Protein AF-A0A7V5S0K5-F1 (afdb_monomer_lite)

Structure (mmCIF, N/CA/C/O backbone):
data_AF-A0A7V5S0K5-F1
#
_entry.id   AF-A0A7V5S0K5-F1
#
loop_
_atom_site.group_PDB
_atom_site.id
_atom_site.type_symbol
_atom_site.label_atom_id
_atom_site.label_alt_id
_atom_site.label_comp_id
_atom_site.label_asym_id
_atom_site.label_entity_id
_atom_site.label_seq_id
_atom_site.pdbx_PDB_ins_code
_atom_site.Cartn_x
_atom_site.Cartn_y
_atom_site.Cartn_z
_atom_site.occupancy
_atom_site.B_iso_or_equiv
_atom_site.auth_seq_id
_atom_site.auth_comp_id
_atom_site.auth_asym_id
_atom_site.auth_atom_id
_atom_site.pdbx_PDB_model_num
ATOM 1 N N . MET A 1 1 ? 26.417 13.358 -37.407 1.00 62.47 1 MET A N 1
ATOM 2 C CA . MET A 1 1 ? 25.331 12.464 -36.943 1.00 62.47 1 MET A CA 1
ATOM 3 C C . MET A 1 1 ? 24.203 12.503 -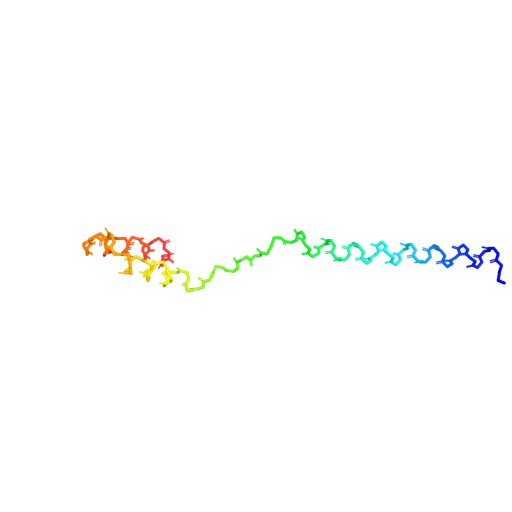37.960 1.00 62.47 1 MET A C 1
ATOM 5 O O . MET A 1 1 ? 23.669 13.584 -38.205 1.00 62.47 1 MET A O 1
ATOM 9 N N . ASN A 1 2 ? 23.903 11.364 -38.586 1.00 86.50 2 ASN A N 1
ATOM 10 C CA . ASN A 1 2 ? 23.012 11.279 -39.746 1.00 86.50 2 ASN A CA 1
ATOM 11 C C . ASN A 1 2 ? 21.538 11.401 -39.338 1.00 86.50 2 ASN A C 1
ATOM 13 O O . ASN A 1 2 ? 21.186 11.220 -38.168 1.00 86.50 2 ASN A O 1
ATOM 17 N N . ARG A 1 3 ? 20.667 11.732 -40.301 1.00 88.19 3 ARG A N 1
ATOM 18 C CA . ARG A 1 3 ? 19.223 11.886 -40.063 1.00 88.19 3 ARG A CA 1
ATOM 19 C C . ARG A 1 3 ? 18.605 10.596 -39.519 1.00 88.19 3 ARG A C 1
ATOM 21 O O . ARG A 1 3 ? 17.792 10.677 -38.605 1.00 88.19 3 ARG A O 1
ATOM 28 N N . GLU A 1 4 ? 19.045 9.433 -40.001 1.00 89.75 4 GLU A N 1
ATOM 29 C CA . GLU A 1 4 ? 18.585 8.135 -39.488 1.00 89.75 4 GLU A CA 1
ATOM 30 C C . GLU A 1 4 ? 19.000 7.928 -38.031 1.00 89.75 4 GLU A C 1
ATOM 32 O O . GLU A 1 4 ? 18.185 7.517 -37.213 1.00 89.75 4 GLU A O 1
ATOM 37 N N . THR A 1 5 ? 20.232 8.301 -37.669 1.00 89.56 5 THR A N 1
ATOM 38 C CA . THR A 1 5 ? 20.718 8.217 -36.284 1.00 89.56 5 THR A CA 1
ATOM 39 C C . THR A 1 5 ? 19.903 9.113 -35.351 1.00 89.56 5 THR A C 1
ATOM 41 O O . THR A 1 5 ? 19.547 8.698 -34.252 1.00 89.56 5 THR A O 1
ATOM 44 N N . LYS A 1 6 ? 19.557 10.332 -35.789 1.00 88.50 6 LYS A N 1
ATOM 45 C CA . LYS A 1 6 ? 18.695 11.240 -35.013 1.00 88.50 6 LYS A CA 1
ATOM 46 C C . LYS A 1 6 ? 17.290 10.661 -34.830 1.00 88.50 6 LYS A C 1
ATOM 48 O O . LYS A 1 6 ? 16.766 10.699 -33.723 1.00 88.50 6 LYS A O 1
ATOM 53 N N . LEU A 1 7 ? 16.702 10.104 -35.890 1.00 91.56 7 LEU A N 1
ATOM 54 C CA . LEU A 1 7 ? 15.379 9.478 -35.831 1.00 91.56 7 LEU A CA 1
ATOM 55 C C . LEU A 1 7 ? 15.368 8.243 -34.922 1.00 91.56 7 LEU A C 1
ATOM 57 O O . LEU A 1 7 ? 14.443 8.088 -34.131 1.00 91.56 7 LEU A O 1
ATOM 61 N N . ALA A 1 8 ? 16.414 7.416 -34.971 1.00 92.00 8 ALA A N 1
ATOM 62 C CA . ALA A 1 8 ? 16.555 6.253 -34.101 1.00 92.00 8 ALA A CA 1
ATOM 63 C C . ALA A 1 8 ? 16.612 6.652 -32.618 1.00 92.00 8 ALA A C 1
ATOM 65 O O . ALA A 1 8 ? 15.907 6.069 -31.798 1.00 92.00 8 ALA A O 1
ATOM 66 N N . ILE A 1 9 ? 17.380 7.692 -32.277 1.00 92.69 9 ILE A N 1
ATOM 67 C CA . ILE A 1 9 ? 17.461 8.202 -30.899 1.00 92.69 9 ILE A CA 1
ATOM 68 C C . ILE A 1 9 ? 16.092 8.695 -30.417 1.00 92.69 9 ILE A C 1
ATOM 70 O O . ILE A 1 9 ? 15.683 8.371 -29.301 1.00 92.69 9 ILE A O 1
ATOM 74 N N . VAL A 1 10 ? 15.358 9.435 -31.254 1.00 94.12 10 VAL A N 1
ATOM 75 C CA . VAL A 1 10 ? 14.015 9.930 -30.906 1.00 94.12 10 VAL A CA 1
ATOM 76 C C . VAL A 1 10 ? 13.047 8.767 -30.690 1.00 94.12 10 VAL A C 1
ATOM 78 O O . VAL A 1 10 ? 12.344 8.747 -29.683 1.00 94.12 10 VAL A O 1
ATOM 81 N N . ALA A 1 11 ? 13.046 7.772 -31.580 1.00 94.62 11 ALA A N 1
ATOM 82 C CA . ALA A 1 11 ? 12.183 6.601 -31.457 1.00 94.62 11 ALA A CA 1
ATOM 83 C C . ALA A 1 11 ? 12.457 5.816 -30.164 1.00 94.62 11 ALA A C 1
ATOM 85 O O . ALA A 1 11 ? 11.525 5.505 -29.425 1.00 94.62 11 ALA A O 1
ATOM 86 N N . ILE A 1 12 ? 13.731 5.563 -29.847 1.00 95.81 12 ILE A N 1
ATOM 87 C CA . ILE A 1 12 ? 14.123 4.878 -28.606 1.00 95.81 12 ILE A CA 1
ATOM 88 C C . ILE A 1 12 ? 13.678 5.691 -27.387 1.00 95.81 12 ILE A C 1
ATOM 90 O O . ILE A 1 12 ? 13.084 5.141 -26.464 1.00 95.81 12 ILE A O 1
ATOM 94 N N . THR A 1 13 ? 13.899 7.007 -27.404 1.00 95.38 13 THR A N 1
ATOM 95 C CA . THR A 1 13 ? 13.498 7.898 -26.305 1.00 95.38 13 THR A CA 1
ATOM 96 C C . THR A 1 13 ? 11.990 7.848 -26.059 1.00 95.38 13 THR A C 1
ATOM 98 O O . THR A 1 13 ? 11.561 7.756 -24.911 1.00 95.38 13 THR A O 1
ATOM 101 N N . LEU A 1 14 ? 11.178 7.855 -27.121 1.00 95.75 14 LEU A N 1
ATOM 102 C CA . LEU A 1 14 ? 9.719 7.775 -27.009 1.00 95.75 14 LEU A CA 1
ATOM 103 C C . LEU A 1 14 ? 9.252 6.429 -26.442 1.00 95.75 14 LEU A C 1
ATOM 105 O O . LEU A 1 14 ? 8.365 6.407 -25.590 1.00 95.75 14 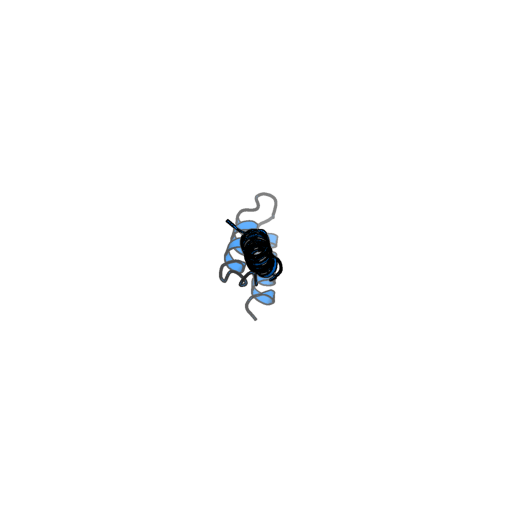LEU A O 1
ATOM 109 N N . ILE A 1 15 ? 9.867 5.319 -26.862 1.00 96.25 15 ILE A N 1
ATOM 110 C CA . ILE A 1 15 ? 9.553 3.981 -26.336 1.00 96.25 15 ILE A CA 1
ATOM 111 C C . ILE A 1 15 ? 9.883 3.901 -24.841 1.00 96.25 15 ILE A C 1
ATOM 113 O O . ILE A 1 15 ? 9.064 3.432 -24.052 1.00 96.25 15 ILE A O 1
ATOM 117 N N . VAL A 1 16 ? 11.056 4.399 -24.436 1.00 96.00 16 VAL A N 1
ATOM 118 C CA . VAL A 1 16 ? 11.470 4.415 -23.026 1.00 96.00 16 VAL A CA 1
ATOM 119 C C . VAL A 1 16 ? 10.531 5.292 -22.197 1.00 96.00 16 VAL A C 1
ATOM 121 O O . VAL A 1 16 ? 10.067 4.856 -21.146 1.00 96.00 16 VAL A O 1
ATOM 124 N N . ALA A 1 17 ? 10.185 6.489 -22.677 1.00 94.75 17 ALA A N 1
ATOM 125 C CA . ALA A 1 17 ? 9.248 7.375 -21.989 1.00 94.75 17 ALA A CA 1
ATOM 126 C C . ALA A 1 17 ? 7.868 6.720 -21.804 1.00 94.75 17 ALA A C 1
ATOM 128 O O . ALA A 1 17 ? 7.311 6.762 -20.707 1.00 94.75 17 ALA A O 1
ATOM 129 N N . ALA A 1 18 ? 7.342 6.058 -22.839 1.00 93.56 18 ALA A N 1
ATOM 130 C CA . ALA A 1 18 ? 6.076 5.334 -22.758 1.00 93.56 18 ALA A CA 1
ATOM 131 C C . ALA A 1 18 ? 6.128 4.182 -21.739 1.00 93.56 18 ALA A C 1
ATOM 133 O O . ALA A 1 18 ? 5.209 4.039 -20.934 1.00 93.56 18 ALA A O 1
ATOM 134 N N . ALA A 1 19 ? 7.213 3.399 -21.723 1.00 92.12 19 ALA A N 1
ATOM 135 C CA . ALA A 1 19 ? 7.400 2.307 -20.766 1.00 92.12 19 ALA A CA 1
ATOM 136 C C . ALA A 1 19 ? 7.454 2.809 -19.313 1.00 92.12 19 ALA A C 1
ATOM 138 O O . ALA A 1 19 ? 6.848 2.209 -18.425 1.00 92.12 19 ALA A O 1
ATOM 139 N N . VAL A 1 20 ? 8.133 3.936 -19.078 1.00 91.56 20 VAL A N 1
ATOM 140 C CA . VAL A 1 20 ? 8.213 4.579 -17.760 1.00 91.56 20 VAL A CA 1
ATOM 141 C C . VAL A 1 20 ? 6.829 5.030 -17.295 1.00 91.56 20 VAL A C 1
ATOM 143 O O . VAL A 1 20 ? 6.411 4.670 -16.195 1.00 91.56 20 VAL A O 1
ATOM 146 N N . ILE A 1 21 ? 6.091 5.763 -18.134 1.00 89.06 21 ILE A N 1
ATOM 147 C CA . ILE A 1 21 ? 4.734 6.226 -17.806 1.00 89.06 21 ILE A CA 1
ATOM 148 C C . ILE A 1 21 ? 3.829 5.030 -17.494 1.00 89.06 21 ILE A C 1
ATOM 150 O O . ILE A 1 21 ? 3.182 5.009 -16.450 1.00 89.06 21 ILE A O 1
ATOM 154 N N . PHE A 1 22 ? 3.840 4.002 -18.347 1.00 85.62 22 PHE A N 1
ATOM 155 C CA . PHE A 1 22 ? 3.039 2.795 -18.154 1.00 85.62 22 PHE A CA 1
ATOM 156 C C . PHE A 1 22 ? 3.340 2.100 -16.818 1.00 85.62 22 PHE A C 1
ATOM 158 O O . PHE A 1 22 ? 2.415 1.755 -16.083 1.00 85.62 22 PHE A O 1
ATOM 165 N N . PHE A 1 23 ? 4.618 1.946 -16.459 1.00 82.81 23 PHE A N 1
ATOM 166 C CA . PHE A 1 23 ? 5.029 1.326 -15.198 1.00 82.81 23 PHE A CA 1
ATOM 167 C C . PHE A 1 23 ? 4.528 2.096 -13.966 1.00 82.81 23 PHE A C 1
ATOM 169 O O . PHE A 1 23 ? 4.026 1.490 -13.016 1.00 82.81 23 PHE A O 1
ATOM 176 N N . PHE A 1 24 ? 4.625 3.429 -13.983 1.00 80.38 24 PHE A N 1
ATOM 177 C CA . PHE A 1 24 ? 4.158 4.263 -12.873 1.00 80.38 24 PHE A CA 1
ATOM 178 C C . PHE A 1 24 ? 2.629 4.322 -12.785 1.00 80.38 24 PHE A C 1
ATOM 180 O O . PHE A 1 24 ? 2.079 4.216 -11.690 1.00 80.38 24 PHE A O 1
ATOM 187 N N . THR A 1 25 ? 1.923 4.432 -13.912 1.00 70.69 25 THR A N 1
ATOM 188 C CA . THR A 1 25 ? 0.453 4.453 -13.924 1.00 70.69 25 THR A CA 1
ATOM 189 C C . THR A 1 25 ? -0.141 3.109 -13.493 1.00 70.69 25 THR A C 1
ATOM 191 O O . THR A 1 25 ? -1.114 3.101 -12.743 1.00 70.69 25 THR A O 1
ATOM 194 N N . TYR A 1 26 ? 0.463 1.979 -13.883 1.00 60.38 26 TYR A N 1
ATOM 195 C CA . TYR A 1 26 ? -0.028 0.639 -13.532 1.00 60.38 26 TYR A CA 1
ATOM 196 C C . TYR A 1 26 ? 0.055 0.322 -12.029 1.00 60.38 26 TYR A C 1
ATOM 198 O O . TYR A 1 26 ? -0.766 -0.431 -11.510 1.00 60.38 26 TYR A O 1
ATOM 206 N N . ARG A 1 27 ? 1.020 0.897 -11.296 1.00 59.00 27 ARG A N 1
ATOM 207 C CA . ARG A 1 27 ? 1.071 0.751 -9.830 1.00 59.00 27 ARG A CA 1
ATOM 208 C C . ARG A 1 27 ? 0.017 1.586 -9.105 1.00 59.00 27 ARG A C 1
ATOM 210 O O . ARG A 1 27 ? -0.462 1.155 -8.064 1.00 59.00 27 ARG A O 1
ATOM 217 N N . SER A 1 28 ? -0.349 2.747 -9.641 1.00 54.72 28 SER A N 1
ATOM 218 C CA . SER A 1 28 ? -1.309 3.655 -8.996 1.00 54.72 28 SER A CA 1
ATOM 219 C C . SER A 1 28 ? -2.771 3.220 -9.140 1.00 54.72 28 SER A C 1
ATOM 221 O O . SER A 1 28 ? -3.618 3.711 -8.401 1.00 54.72 28 SER A O 1
ATOM 223 N N . THR A 1 29 ? -3.086 2.318 -10.073 1.00 56.06 29 THR A N 1
ATOM 224 C CA . THR A 1 29 ? -4.449 1.802 -10.296 1.00 56.06 29 THR A CA 1
ATOM 225 C C . THR A 1 29 ? -4.723 0.460 -9.628 1.00 56.06 29 THR A C 1
ATOM 227 O O . THR A 1 29 ? -5.846 -0.036 -9.717 1.00 56.06 29 THR A O 1
ATOM 230 N N . GLN A 1 30 ? -3.747 -0.131 -8.932 1.00 55.06 30 GLN A N 1
ATOM 231 C CA . GLN A 1 30 ? -4.044 -1.256 -8.054 1.00 55.06 30 GLN A CA 1
ATOM 232 C C . GLN A 1 30 ? -4.771 -0.704 -6.825 1.00 55.06 30 GLN A C 1
ATOM 234 O O . GLN A 1 30 ? -4.198 0.142 -6.131 1.00 55.06 30 GLN A O 1
ATOM 239 N N . PRO A 1 31 ? -6.020 -1.128 -6.545 1.00 56.81 31 PRO A N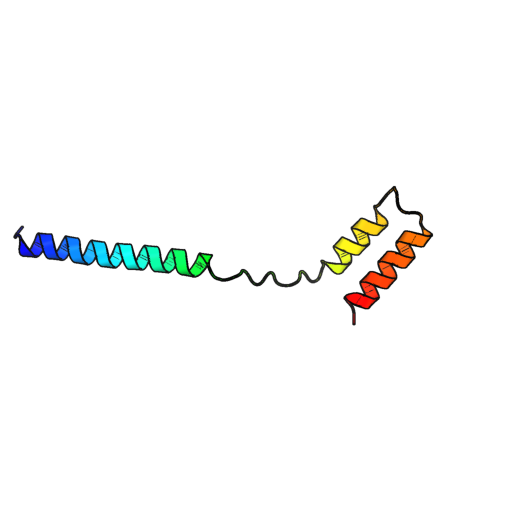 1
ATOM 240 C CA . PRO A 1 31 ? -6.629 -0.827 -5.264 1.00 56.81 31 PRO A CA 1
ATOM 241 C C . PRO A 1 31 ? -5.668 -1.374 -4.218 1.00 56.81 31 PRO A C 1
ATOM 243 O O . PRO A 1 31 ? -5.362 -2.567 -4.222 1.00 56.81 31 PRO A O 1
ATOM 246 N N . GLN A 1 32 ? -5.120 -0.489 -3.383 1.00 56.31 32 GLN A N 1
ATOM 247 C CA . GLN A 1 32 ? -4.394 -0.935 -2.207 1.00 56.31 32 GLN A CA 1
ATOM 248 C C . GLN A 1 32 ? -5.378 -1.835 -1.470 1.00 56.31 32 GLN A C 1
ATOM 250 O O . GLN A 1 32 ? -6.421 -1.361 -1.017 1.00 56.31 32 GLN A O 1
ATOM 255 N N . PHE A 1 33 ? -5.104 -3.139 -1.444 1.00 54.38 33 PHE A N 1
ATOM 256 C CA . PHE A 1 33 ? -5.750 -4.028 -0.500 1.00 54.38 33 PHE A CA 1
ATOM 257 C C . PHE A 1 33 ? -5.347 -3.472 0.859 1.00 54.38 33 PHE A C 1
ATOM 259 O O . PHE A 1 33 ? -4.232 -3.693 1.323 1.00 54.38 33 PHE A O 1
ATOM 266 N N . VAL A 1 34 ? -6.213 -2.630 1.423 1.00 58.38 34 VAL A N 1
ATOM 267 C CA . VAL A 1 34 ? -6.116 -2.209 2.809 1.00 58.38 34 VAL A CA 1
ATOM 268 C C . VAL A 1 34 ? -6.347 -3.496 3.571 1.00 58.38 34 VAL A C 1
ATOM 270 O O . VAL A 1 34 ? -7.476 -3.975 3.670 1.00 58.38 34 VAL A O 1
ATOM 273 N N . GLU A 1 35 ? -5.249 -4.123 3.972 1.00 59.72 35 GLU A N 1
ATOM 274 C CA . GLU A 1 35 ? -5.282 -5.269 4.858 1.00 59.72 35 GLU A CA 1
ATOM 275 C C . GLU A 1 35 ? -6.127 -4.837 6.063 1.00 59.72 35 GLU A C 1
ATOM 277 O O . GLU A 1 35 ? -5.842 -3.773 6.628 1.00 59.72 35 GLU A O 1
ATOM 282 N N . PRO A 1 36 ? -7.227 -5.542 6.384 1.00 57.62 36 PRO A N 1
ATOM 283 C CA . PRO A 1 36 ? -8.046 -5.176 7.527 1.00 57.62 36 PRO A CA 1
ATOM 284 C C . PRO A 1 36 ? -7.130 -5.196 8.748 1.00 57.62 36 PRO A C 1
ATOM 286 O O . PRO A 1 36 ? -6.586 -6.241 9.101 1.00 57.62 36 PRO A O 1
ATOM 289 N N . ASP A 1 37 ? -6.882 -4.013 9.316 1.00 64.56 37 ASP A N 1
ATOM 290 C CA . ASP A 1 37 ? -5.957 -3.834 10.429 1.00 64.56 37 ASP A CA 1
ATOM 291 C C . ASP A 1 37 ? -6.425 -4.769 11.556 1.00 64.56 37 ASP A C 1
ATOM 293 O O . ASP A 1 37 ? -7.560 -4.628 12.023 1.00 64.56 37 ASP A O 1
ATOM 297 N N . PRO A 1 38 ? -5.606 -5.739 12.003 1.00 64.19 38 PRO A N 1
ATOM 298 C CA . PRO A 1 38 ? -6.014 -6.671 13.052 1.00 64.19 38 PRO A CA 1
ATOM 299 C C . PRO A 1 38 ? -6.400 -5.941 14.351 1.00 64.19 38 PRO A C 1
ATOM 301 O O . PRO A 1 38 ? -7.159 -6.477 15.158 1.00 64.19 38 PRO A O 1
ATOM 304 N N . ASN A 1 39 ? -5.958 -4.688 14.520 1.00 73.06 39 ASN A N 1
ATOM 305 C CA . ASN A 1 39 ? -6.290 -3.832 15.655 1.00 73.06 39 ASN A CA 1
ATOM 306 C C . ASN A 1 39 ? -7.464 -2.872 15.392 1.00 73.06 39 ASN A C 1
ATOM 308 O O . ASN A 1 39 ? -7.746 -2.007 16.225 1.00 73.06 39 ASN A O 1
ATOM 312 N N . GLU A 1 40 ? -8.183 -2.985 14.271 1.00 76.88 40 GLU A N 1
ATOM 313 C CA . GLU A 1 40 ? -9.348 -2.135 13.994 1.00 76.88 40 GLU A CA 1
ATOM 314 C C . GLU A 1 40 ? -10.464 -2.351 15.034 1.00 76.88 40 GLU A C 1
ATOM 316 O O . GLU A 1 40 ? -11.129 -1.400 15.456 1.00 76.88 40 GLU A O 1
ATOM 321 N N . LEU A 1 41 ? -10.611 -3.590 15.523 1.00 77.62 41 LEU A N 1
ATOM 322 C CA . LEU A 1 41 ? -11.499 -3.936 16.634 1.00 77.62 41 LEU A CA 1
ATOM 323 C C . LEU A 1 41 ? -11.108 -3.205 17.920 1.00 77.62 41 LEU A C 1
ATOM 325 O O . LEU A 1 41 ? -11.950 -2.553 18.538 1.00 77.62 41 LEU A O 1
ATOM 329 N N . GLU A 1 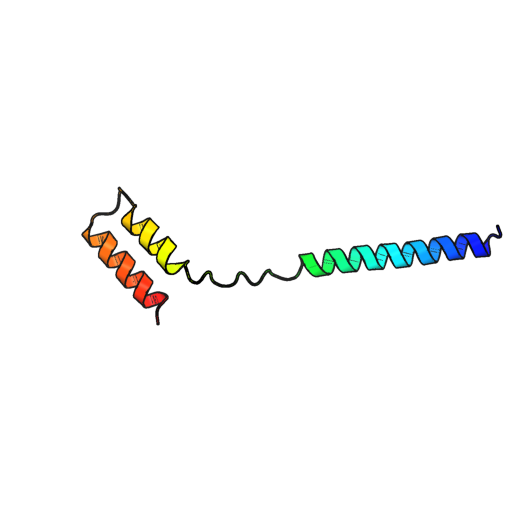42 ? -9.834 -3.273 18.306 1.00 79.38 42 GLU A N 1
ATOM 330 C CA . GLU A 1 42 ? -9.338 -2.603 19.511 1.00 79.38 42 GLU A CA 1
ATOM 331 C C . GLU A 1 42 ? -9.481 -1.084 19.417 1.00 79.38 42 GLU A C 1
ATOM 333 O O . GLU A 1 42 ? -9.956 -0.459 20.365 1.00 79.38 42 GLU A O 1
ATOM 338 N N . LYS A 1 43 ? -9.165 -0.486 18.262 1.00 82.50 43 LYS A N 1
ATOM 339 C CA . LYS A 1 43 ? -9.330 0.957 18.029 1.00 82.50 43 LYS A CA 1
ATOM 340 C C . LYS A 1 43 ? -10.785 1.396 18.194 1.00 82.50 43 LYS A C 1
ATOM 342 O O . LYS A 1 43 ? -11.046 2.392 18.866 1.00 82.50 43 LYS A O 1
ATOM 347 N N . ARG A 1 44 ? -11.742 0.650 17.632 1.00 77.50 44 ARG A N 1
ATOM 348 C CA . ARG A 1 44 ? -13.181 0.954 17.758 1.00 77.50 44 ARG A CA 1
ATOM 349 C C . ARG A 1 44 ? -13.678 0.798 19.196 1.00 77.50 44 ARG A C 1
ATOM 351 O O . ARG A 1 44 ? -14.445 1.633 19.670 1.00 77.50 44 ARG A O 1
ATOM 358 N N . ILE A 1 45 ? -13.209 -0.224 19.914 1.00 82.19 45 ILE A N 1
ATOM 359 C CA . ILE A 1 45 ? -13.533 -0.423 21.334 1.00 82.19 45 ILE A CA 1
ATOM 360 C C . ILE A 1 45 ? -12.985 0.735 22.180 1.00 82.19 45 ILE A C 1
ATOM 362 O O . ILE A 1 45 ? -13.719 1.288 22.998 1.00 82.19 45 ILE A O 1
ATOM 366 N N . GLN A 1 46 ? -11.736 1.152 21.954 1.00 83.56 46 GLN A N 1
ATOM 367 C CA . GLN A 1 46 ? -11.120 2.278 22.664 1.00 83.56 46 GLN A CA 1
ATOM 368 C C . GLN A 1 46 ? -11.845 3.603 22.394 1.00 83.56 46 GLN A C 1
ATOM 370 O O . GLN A 1 46 ? -12.033 4.394 23.315 1.00 83.56 46 GLN A O 1
ATOM 375 N N . GLN A 1 47 ? -12.301 3.840 21.160 1.00 82.50 47 GLN A N 1
ATOM 376 C CA . GLN A 1 47 ? -13.096 5.026 20.817 1.00 82.50 47 GLN A CA 1
ATOM 377 C C . GLN A 1 47 ? -14.409 5.086 21.608 1.00 82.50 47 GLN A C 1
ATOM 379 O O . GLN A 1 47 ? -14.745 6.134 22.148 1.00 82.50 47 GLN A O 1
ATOM 384 N N . ILE A 1 48 ? -15.114 3.959 21.741 1.00 81.62 48 ILE A N 1
ATOM 385 C CA . ILE A 1 48 ? -16.371 3.875 2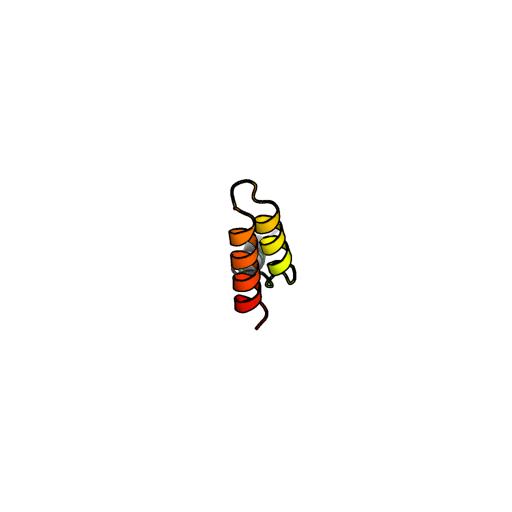2.503 1.00 81.62 48 ILE A CA 1
ATOM 386 C C . ILE A 1 48 ? -16.133 4.037 24.005 1.00 81.62 48 ILE A C 1
ATOM 388 O O . ILE A 1 48 ? -16.900 4.709 24.695 1.00 81.62 48 ILE A O 1
ATOM 392 N N . GLN A 1 49 ? -15.057 3.447 24.530 1.00 81.25 49 GLN A N 1
ATOM 393 C CA . GLN A 1 49 ? -14.697 3.593 25.941 1.00 81.25 49 GLN A CA 1
ATOM 394 C C . GLN A 1 49 ? -14.349 5.041 26.295 1.00 81.25 49 GLN A C 1
ATOM 396 O O . GLN A 1 49 ? -14.775 5.530 27.345 1.00 81.25 49 GLN A O 1
ATOM 401 N N . ASN A 1 50 ? -13.643 5.737 25.403 1.00 84.06 50 ASN A N 1
ATOM 402 C CA . ASN A 1 50 ? -13.212 7.118 25.600 1.00 84.06 50 ASN A CA 1
ATOM 403 C C . ASN A 1 50 ? -14.280 8.162 25.249 1.00 84.06 50 ASN A C 1
ATOM 405 O O . ASN A 1 50 ? -14.056 9.335 25.528 1.00 84.06 50 ASN A O 1
ATOM 409 N N . ASP A 1 51 ? -15.428 7.772 24.682 1.00 79.19 51 ASP A N 1
ATOM 410 C CA . ASP A 1 51 ? -16.513 8.705 24.364 1.00 79.19 51 ASP A CA 1
ATOM 411 C C . ASP A 1 51 ? -17.111 9.296 25.661 1.00 79.19 51 ASP A C 1
ATOM 413 O O . ASP A 1 51 ? -17.707 8.558 26.457 1.00 79.19 51 ASP A O 1
ATOM 417 N N . PRO A 1 52 ? -16.956 10.607 25.926 1.00 75.50 52 PRO A N 1
ATOM 418 C CA . PRO A 1 52 ? -17.475 11.235 27.137 1.00 75.50 52 PRO A CA 1
ATOM 419 C C . PRO A 1 52 ? -18.996 11.443 27.099 1.00 75.50 52 PRO A C 1
ATOM 421 O O . PRO A 1 52 ? -19.597 11.669 28.146 1.00 75.50 52 PRO A O 1
ATOM 424 N N . ASN A 1 53 ? -19.627 11.353 25.924 1.00 84.38 53 ASN A N 1
ATOM 425 C CA . ASN A 1 53 ? -21.064 11.571 25.744 1.00 84.38 53 ASN A CA 1
ATOM 426 C C . ASN A 1 53 ? -21.877 10.275 25.843 1.00 84.38 53 ASN A C 1
ATOM 428 O O . ASN A 1 53 ? -23.107 10.317 25.915 1.00 84.38 53 ASN A O 1
ATOM 432 N N . MET A 1 54 ? -21.212 9.117 25.840 1.00 77.44 54 MET A N 1
ATOM 433 C CA . MET A 1 54 ? -21.882 7.826 25.896 1.00 77.44 54 MET A CA 1
ATOM 434 C C . MET A 1 54 ? -22.059 7.369 27.356 1.00 77.44 54 MET A C 1
ATOM 436 O O . MET A 1 54 ? -21.080 7.298 28.102 1.00 77.44 54 MET A O 1
ATOM 440 N N . PRO A 1 55 ? -23.281 7.029 27.804 1.00 83.06 55 PRO A N 1
ATOM 441 C CA . PRO A 1 55 ? -23.484 6.503 29.148 1.00 83.06 55 PRO A CA 1
ATOM 442 C C . PRO A 1 55 ? -22.818 5.121 29.301 1.00 83.06 55 PRO A C 1
ATOM 444 O O . PRO A 1 55 ? -22.753 4.369 28.325 1.00 83.06 55 PRO A O 1
ATOM 447 N N . PRO A 1 56 ? -22.361 4.736 30.511 1.00 80.38 56 PRO A N 1
ATOM 448 C CA . PRO A 1 56 ? -21.599 3.499 30.735 1.00 80.38 56 PRO A CA 1
ATOM 449 C C . PRO A 1 56 ? -22.286 2.241 30.185 1.00 80.38 56 PRO A C 1
ATOM 451 O O . PRO A 1 56 ? -21.651 1.405 29.553 1.00 80.38 56 PRO A O 1
ATOM 454 N N . GLN A 1 57 ? -23.610 2.166 30.334 1.00 82.81 57 GLN A N 1
ATOM 455 C CA . GLN A 1 57 ? -24.427 1.054 29.840 1.00 82.81 57 GLN A CA 1
ATOM 456 C C . GLN A 1 57 ? -24.434 0.959 28.304 1.00 82.81 57 GLN A C 1
ATOM 458 O O . GLN A 1 57 ? -24.416 -0.134 27.741 1.00 82.81 57 GLN A O 1
ATOM 463 N N . ALA A 1 58 ? -24.427 2.100 27.607 1.00 81.62 58 ALA A N 1
ATOM 464 C CA . ALA A 1 58 ? -24.385 2.132 26.148 1.00 81.62 58 ALA A CA 1
ATOM 465 C C . ALA A 1 58 ? -22.994 1.771 25.606 1.00 81.62 58 ALA A C 1
ATOM 467 O O . ALA A 1 58 ? -22.903 1.135 24.556 1.00 81.62 58 ALA A O 1
ATOM 468 N N . LYS A 1 59 ? -21.922 2.097 26.346 1.00 82.62 59 LYS A N 1
ATOM 469 C CA . LYS A 1 59 ? -20.551 1.693 25.993 1.00 82.62 59 LYS A CA 1
ATOM 470 C C . LYS A 1 59 ? -20.418 0.175 25.959 1.00 82.62 59 LYS A C 1
ATOM 472 O O . LYS A 1 59 ? -19.924 -0.379 24.982 1.00 82.62 59 LYS A O 1
ATOM 477 N N . GLU A 1 60 ? -20.902 -0.507 26.994 1.00 82.94 60 GLU A N 1
ATOM 478 C CA . GLU A 1 60 ? -20.850 -1.972 27.087 1.00 82.94 60 GLU A CA 1
ATOM 479 C C . GLU A 1 60 ? -21.681 -2.657 25.988 1.00 82.94 60 GLU A C 1
ATOM 481 O O . GLU A 1 60 ? -21.219 -3.610 25.348 1.00 82.94 60 GLU A O 1
ATOM 486 N N . ALA A 1 61 ? -22.876 -2.130 25.701 1.00 84.69 61 ALA A N 1
ATOM 487 C CA . ALA A 1 61 ? -23.723 -2.617 24.614 1.00 84.69 61 ALA A CA 1
ATOM 488 C C . ALA A 1 61 ? -23.048 -2.454 23.238 1.00 84.69 61 ALA A C 1
ATOM 490 O O . ALA A 1 61 ? -23.030 -3.387 22.438 1.00 84.69 61 ALA A O 1
ATOM 491 N N . ALA A 1 62 ? -22.424 -1.305 22.972 1.00 82.56 62 ALA A N 1
ATOM 492 C CA . ALA A 1 62 ? -21.743 -1.055 21.705 1.00 82.56 62 ALA A CA 1
ATOM 493 C C . ALA A 1 62 ? -20.468 -1.908 21.540 1.00 82.56 62 ALA A C 1
ATOM 495 O O . ALA A 1 62 ? -20.214 -2.437 20.458 1.00 82.56 62 ALA A O 1
ATOM 496 N N . ILE A 1 63 ? -19.690 -2.109 22.609 1.00 83.75 63 ILE A N 1
ATOM 497 C CA . ILE A 1 63 ? -18.485 -2.957 22.590 1.00 83.75 63 ILE A CA 1
ATOM 498 C C . ILE A 1 63 ? -18.841 -4.425 22.327 1.00 83.75 63 ILE A C 1
ATOM 500 O O . ILE A 1 63 ? -18.178 -5.086 21.523 1.00 83.75 63 ILE A O 1
ATOM 504 N N . SER A 1 64 ? -19.879 -4.944 22.988 1.00 84.62 64 SER A N 1
ATOM 505 C CA . SER A 1 64 ? -20.321 -6.333 22.804 1.00 84.62 64 SER A CA 1
ATOM 506 C C . SER A 1 64 ? -20.856 -6.589 21.393 1.00 84.62 64 SER A C 1
ATOM 508 O O . SER A 1 64 ? -20.511 -7.602 20.782 1.00 84.62 64 SER A O 1
ATOM 510 N N . GLU A 1 65 ? -21.608 -5.639 20.837 1.00 83.06 65 GLU A N 1
ATOM 511 C CA . GLU A 1 65 ? -22.118 -5.708 19.468 1.00 83.06 65 GLU A CA 1
ATOM 512 C C . GLU A 1 65 ? -20.984 -5.701 18.432 1.00 83.06 65 GLU A C 1
ATOM 514 O O . GLU A 1 65 ? -20.981 -6.499 17.495 1.00 83.06 65 GLU A O 1
ATOM 519 N N . ILE A 1 66 ? -19.969 -4.853 18.615 1.00 81.69 66 ILE A N 1
ATOM 520 C CA . ILE A 1 66 ? -18.812 -4.803 17.712 1.00 81.69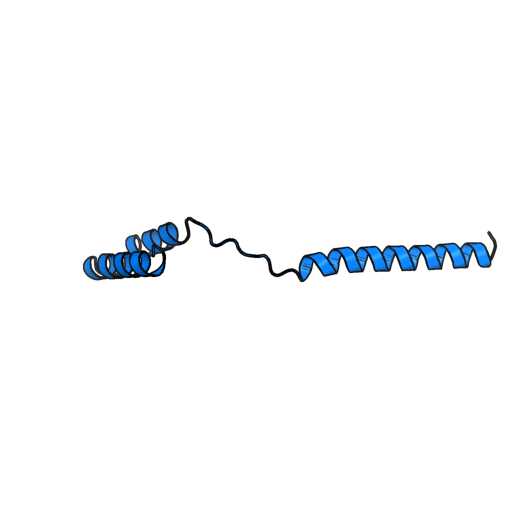 66 ILE A CA 1
ATOM 521 C C . ILE A 1 66 ? -17.980 -6.085 17.809 1.00 81.69 66 ILE A C 1
ATOM 523 O O . ILE A 1 66 ? -17.582 -6.631 16.779 1.00 81.69 66 ILE A O 1
ATOM 527 N N . ARG A 1 67 ? -17.767 -6.613 19.021 1.00 81.62 67 ARG A N 1
ATOM 528 C CA . ARG A 1 67 ? -17.084 -7.901 19.216 1.00 81.62 67 ARG A CA 1
ATOM 529 C C . ARG A 1 67 ? -17.827 -9.039 18.515 1.00 81.62 67 ARG A C 1
ATOM 531 O O . ARG A 1 67 ? -17.188 -9.886 17.904 1.00 81.62 67 ARG A O 1
ATOM 538 N N . ARG A 1 68 ? -19.163 -9.036 18.556 1.00 82.56 68 ARG A N 1
ATOM 539 C CA . ARG A 1 68 ? -20.000 -10.033 17.875 1.00 82.56 68 ARG A CA 1
ATOM 540 C C . ARG A 1 68 ? -19.917 -9.938 16.349 1.00 82.56 68 ARG A C 1
ATOM 542 O O . ARG A 1 68 ? -19.964 -10.967 15.688 1.00 82.56 68 ARG A O 1
ATOM 549 N N . ARG A 1 69 ? -19.819 -8.729 15.789 1.00 77.06 69 ARG A N 1
ATOM 550 C CA . ARG A 1 69 ? -19.767 -8.506 14.331 1.00 77.06 69 ARG A CA 1
ATOM 551 C C . ARG A 1 69 ? -18.397 -8.768 13.710 1.00 77.06 69 ARG A C 1
ATOM 553 O O . ARG A 1 69 ? -18.350 -9.091 12.531 1.00 77.06 69 ARG A O 1
ATOM 560 N N . MET A 1 70 ? -17.314 -8.578 14.467 1.00 69.50 70 MET A N 1
ATOM 561 C CA . MET A 1 70 ? -15.942 -8.638 13.935 1.00 69.50 70 MET A CA 1
ATOM 562 C C . MET A 1 70 ? -15.086 -9.783 14.495 1.00 69.50 70 MET A C 1
ATOM 564 O O . MET A 1 70 ? -13.989 -10.000 13.999 1.00 69.50 70 MET A O 1
ATOM 568 N N . GLY A 1 71 ? -15.544 -10.487 15.536 1.00 64.75 71 GLY A N 1
ATOM 569 C CA . GLY A 1 71 ? -14.834 -11.616 16.153 1.00 64.75 71 GLY A CA 1
ATOM 570 C C . GLY A 1 71 ? -15.463 -12.989 15.895 1.00 64.75 71 GLY A C 1
ATOM 571 O O . GLY A 1 71 ? -15.135 -13.925 16.623 1.00 64.75 71 GLY A O 1
ATOM 572 N N . GLY A 1 72 ? -16.400 -13.088 14.945 1.00 54.97 72 GLY A N 1
ATOM 573 C CA . GLY A 1 72 ? -17.085 -14.324 14.544 1.00 54.97 72 GLY A CA 1
ATOM 574 C C . GLY A 1 72 ? -16.669 -14.796 13.161 1.00 54.97 72 GLY A C 1
ATOM 575 O O . GLY A 1 72 ? -16.364 -13.921 12.322 1.00 54.97 72 GLY A O 1
#

Radius of gyration: 27.71 Å; chains: 1; bounding box: 50×27×71 Å

Sequence (72 aa):
MNRETKLAIVAITLIVAAAVIFFFTYRSTQPQFVEPDPNELEKRIQQIQNDPNMPPQAKEAAISEIRRRMGG

Secondary structure (DSSP, 8-state):
--HHHHHHHHHHHHHHHHHHHHHHHHHHTS-------TTHHHHHHHHHHH-TTS-HHHHHHHHHHHHHHH--

Foldseek 3Di:
DDPVVVVVVVVVVVVVVVVVVCVVVVVVPPDPPPPPPPCPLVVVLVCLVPPPPADPVRSVVVNVVSCVVPVD

pLDDT: mean 79.02, std 12.45, range [54.38, 96.25]